Protein AF-A0A3D5M4B9-F1 (afdb_monomer_lite)

Structure (mmCIF, N/CA/C/O backbone):
data_AF-A0A3D5M4B9-F1
#
_entry.id   AF-A0A3D5M4B9-F1
#
loop_
_atom_site.group_PDB
_atom_site.id
_atom_site.type_symbol
_atom_site.label_atom_id
_atom_site.label_alt_id
_atom_site.label_comp_id
_atom_site.label_asym_id
_atom_site.label_entity_id
_atom_site.label_seq_id
_atom_site.pdbx_PDB_ins_code
_atom_site.Cartn_x
_atom_site.Cartn_y
_atom_site.Cartn_z
_atom_site.occupancy
_atom_site.B_iso_or_equiv
_atom_site.auth_seq_id
_atom_site.auth_comp_id
_atom_site.auth_asym_id
_atom_site.auth_atom_id
_atom_site.pdbx_PDB_model_num
ATOM 1 N N . MET A 1 1 ? -5.518 -19.832 -59.729 1.00 42.44 1 MET A N 1
ATOM 2 C CA . MET A 1 1 ? -4.744 -19.916 -58.470 1.00 42.44 1 MET A CA 1
ATOM 3 C C . MET A 1 1 ? -5.431 -19.033 -57.436 1.00 42.44 1 MET A C 1
ATOM 5 O O . MET A 1 1 ? -5.635 -17.863 -57.719 1.00 42.44 1 MET A O 1
ATOM 9 N N . LYS A 1 2 ? -5.848 -19.590 -56.294 1.00 54.97 2 LYS A N 1
ATOM 10 C CA . LYS A 1 2 ? -6.224 -18.844 -55.078 1.00 54.97 2 LYS A CA 1
ATOM 11 C C . LYS A 1 2 ? -5.172 -19.153 -54.005 1.00 54.97 2 LYS A C 1
ATOM 13 O O . LYS A 1 2 ? -4.776 -20.314 -53.919 1.00 54.97 2 LYS A O 1
ATOM 18 N N . PRO A 1 3 ? -4.815 -18.183 -53.156 1.00 54.44 3 PRO A N 1
ATOM 19 C CA . PRO A 1 3 ? -4.611 -18.439 -51.728 1.00 54.44 3 PRO A CA 1
ATOM 20 C C . PRO A 1 3 ? -5.711 -17.699 -50.927 1.00 54.44 3 PRO A C 1
ATOM 22 O O . PRO A 1 3 ? -6.164 -16.641 -51.353 1.00 54.44 3 PRO A O 1
ATOM 25 N N . ILE A 1 4 ? -6.394 -18.333 -49.961 1.00 47.53 4 ILE A N 1
ATOM 26 C CA . ILE A 1 4 ? -6.030 -18.453 -48.524 1.00 47.53 4 ILE A CA 1
ATOM 27 C C . ILE A 1 4 ? -5.895 -17.041 -47.917 1.00 47.53 4 ILE A C 1
ATOM 29 O O . ILE A 1 4 ? -5.024 -16.300 -48.340 1.00 47.53 4 ILE A O 1
ATOM 33 N N . GLY A 1 5 ? -6.724 -16.550 -46.994 1.00 39.22 5 GLY A N 1
ATOM 34 C CA . GLY A 1 5 ? -7.442 -17.204 -45.900 1.00 39.22 5 GLY A CA 1
ATOM 35 C C . GLY A 1 5 ? -6.971 -16.569 -44.579 1.00 39.22 5 GLY A C 1
ATOM 36 O O . GLY A 1 5 ? -5.769 -16.525 -44.350 1.00 39.22 5 GLY A O 1
ATOM 37 N N . GLY A 1 6 ? -7.911 -16.111 -43.741 1.00 35.72 6 GLY A N 1
ATOM 38 C CA . GLY A 1 6 ? -7.674 -15.627 -42.365 1.00 35.72 6 GLY A CA 1
ATOM 39 C C . GLY A 1 6 ? -7.227 -14.158 -42.273 1.00 35.72 6 GLY A C 1
ATOM 40 O O . GLY A 1 6 ? -6.532 -13.672 -43.151 1.00 35.72 6 GLY A O 1
ATOM 41 N N . SER A 1 7 ? -7.594 -13.354 -41.278 1.00 43.44 7 SER A N 1
ATOM 42 C CA . SER A 1 7 ? -8.248 -13.626 -40.000 1.00 43.44 7 SER A CA 1
ATOM 43 C C . SER A 1 7 ? -8.807 -12.309 -39.432 1.00 43.44 7 SER A C 1
ATOM 45 O O . SER A 1 7 ? -8.173 -11.268 -39.563 1.00 43.44 7 SER A O 1
ATOM 47 N N . GLU A 1 8 ? -9.981 -12.403 -38.796 1.00 45.50 8 GLU A N 1
ATOM 48 C CA . GLU A 1 8 ? -10.355 -11.686 -37.559 1.00 45.50 8 GLU A CA 1
ATOM 49 C C . GLU A 1 8 ? -10.410 -10.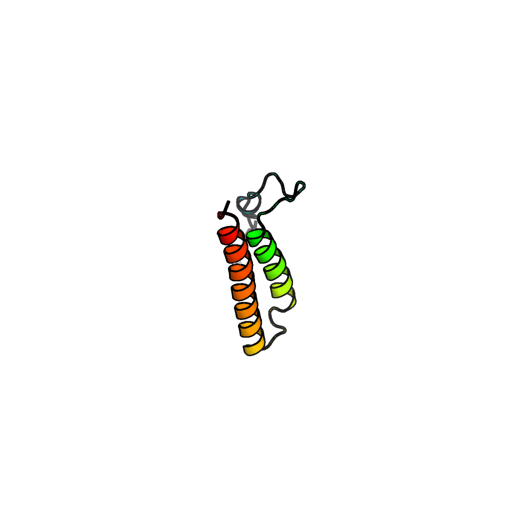144 -37.660 1.00 45.50 8 GLU A C 1
ATOM 51 O O . GLU A 1 8 ? -9.430 -9.434 -37.486 1.00 45.50 8 GLU A O 1
ATOM 56 N N . ALA A 1 9 ? -11.556 -9.497 -37.894 1.00 48.97 9 ALA A N 1
ATOM 57 C CA . ALA A 1 9 ? -12.718 -9.461 -36.993 1.00 48.97 9 ALA A CA 1
ATOM 58 C C . ALA A 1 9 ? -12.366 -9.484 -35.489 1.00 48.97 9 ALA A C 1
ATOM 60 O O . ALA A 1 9 ? -13.106 -10.028 -34.680 1.00 48.97 9 ALA A O 1
ATOM 61 N N . GLY A 1 10 ? -11.258 -8.854 -35.098 1.00 40.94 10 GLY A N 1
ATOM 62 C CA . GLY A 1 10 ? -10.982 -8.483 -33.714 1.00 40.94 10 GLY A CA 1
ATOM 63 C C . GLY A 1 10 ? -11.737 -7.215 -33.327 1.00 40.94 10 GLY A C 1
ATOM 64 O O . GLY A 1 10 ? -11.122 -6.214 -32.968 1.00 40.94 10 GLY A O 1
ATOM 65 N N . ASN A 1 11 ? -13.073 -7.241 -33.413 1.00 47.34 11 ASN A N 1
ATOM 66 C CA . ASN A 1 11 ? -13.899 -6.355 -32.602 1.00 47.34 11 ASN A CA 1
ATOM 67 C C . ASN A 1 11 ? -13.667 -6.813 -31.161 1.00 47.34 11 ASN A C 1
ATOM 69 O O . ASN A 1 11 ? -14.403 -7.657 -30.647 1.00 47.34 11 ASN A O 1
ATOM 73 N N . SER A 1 12 ? -12.573 -6.334 -30.557 1.00 45.56 12 SER A N 1
ATOM 74 C CA . SER A 1 12 ? -12.345 -6.419 -29.123 1.00 45.56 12 SER A CA 1
ATOM 75 C C . SER A 1 12 ? -13.506 -5.684 -28.496 1.00 45.56 12 SER A C 1
ATOM 77 O O . SER A 1 12 ? -13.486 -4.467 -28.320 1.00 45.56 12 SER A O 1
ATOM 79 N N . SER A 1 13 ? -14.544 -6.471 -28.249 1.00 50.88 13 SER A N 1
ATOM 80 C CA . SER A 1 13 ? -15.633 -6.198 -27.349 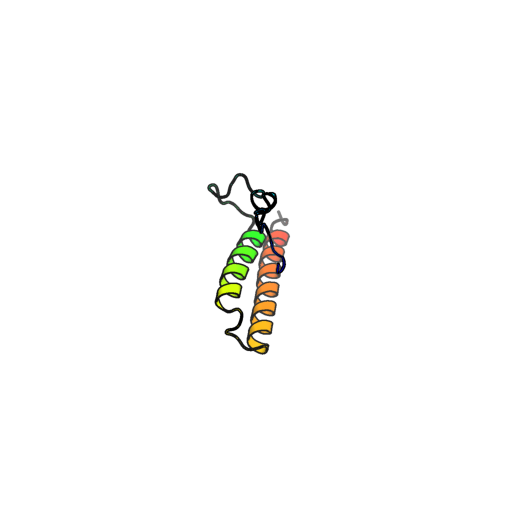1.00 50.88 13 SER A CA 1
ATOM 81 C C . SER A 1 13 ? -14.938 -5.740 -26.081 1.00 50.88 13 SER A C 1
ATOM 83 O O . SER A 1 13 ? -14.388 -6.549 -25.336 1.00 50.88 13 SER A O 1
ATOM 85 N N . ARG A 1 14 ? -14.817 -4.417 -25.922 1.00 47.94 14 ARG A N 1
ATOM 86 C CA . ARG A 1 14 ? -14.529 -3.817 -24.631 1.00 47.94 14 ARG A CA 1
ATOM 87 C C . ARG A 1 14 ? -15.642 -4.352 -23.769 1.00 47.94 14 ARG A C 1
ATOM 89 O O . ARG A 1 14 ? -16.784 -3.964 -23.973 1.00 47.94 14 ARG A O 1
ATOM 96 N N . ASP A 1 15 ? -15.302 -5.332 -22.950 1.00 45.56 15 ASP A N 1
ATOM 97 C CA . ASP A 1 15 ? -16.217 -5.942 -22.015 1.00 45.56 15 ASP A CA 1
ATOM 98 C C . ASP A 1 15 ? -16.831 -4.800 -21.189 1.00 45.56 15 ASP A C 1
ATOM 100 O O . ASP A 1 15 ? -16.111 -4.167 -20.407 1.00 45.56 15 ASP A O 1
ATOM 104 N N . PRO A 1 16 ? -18.112 -4.450 -21.409 1.00 50.62 16 PRO A N 1
ATOM 105 C CA . PRO A 1 16 ? -18.738 -3.340 -20.704 1.00 50.62 16 PRO A CA 1
ATOM 106 C C . PRO A 1 16 ? -18.966 -3.693 -19.226 1.00 50.62 16 PRO A C 1
ATOM 108 O O . PRO A 1 16 ? -19.380 -2.840 -18.447 1.00 50.62 16 PRO A O 1
ATOM 111 N N . SER A 1 17 ? -18.629 -4.919 -18.797 1.00 48.12 17 SER A N 1
ATOM 112 C CA . SER A 1 17 ? -18.615 -5.311 -17.388 1.00 48.12 17 SER A CA 1
ATOM 113 C C . SER A 1 17 ? -17.555 -4.577 -16.559 1.00 48.12 17 SER A C 1
ATOM 115 O O . SER A 1 17 ? -17.563 -4.710 -15.339 1.00 48.12 17 SER A O 1
ATOM 117 N N . ARG A 1 18 ? -16.636 -3.817 -17.175 1.00 50.72 18 ARG A N 1
ATOM 118 C CA . ARG A 1 18 ? -15.672 -2.966 -16.454 1.00 50.72 18 ARG A CA 1
ATOM 119 C C . ARG A 1 18 ? -16.168 -1.553 -16.145 1.00 50.72 18 ARG A C 1
ATOM 121 O O . ARG A 1 18 ? -15.474 -0.840 -15.428 1.00 50.72 18 ARG A O 1
ATOM 128 N N . ASP A 1 19 ? -17.332 -1.168 -16.665 1.00 46.03 19 ASP A N 1
ATOM 129 C CA . ASP A 1 19 ? -17.920 0.163 -16.448 1.00 46.03 19 ASP A CA 1
ATOM 130 C C . ASP A 1 19 ? -18.913 0.192 -15.273 1.00 46.03 19 ASP A C 1
ATOM 132 O O . ASP A 1 19 ? -19.539 1.213 -14.994 1.00 46.03 19 ASP A O 1
ATOM 136 N N . SER A 1 20 ? -19.048 -0.920 -14.551 1.00 54.81 20 SER A N 1
ATOM 137 C CA . SER A 1 20 ? -19.655 -0.926 -13.221 1.00 54.81 20 SER A CA 1
ATOM 138 C C . SER A 1 20 ? -18.522 -0.813 -12.212 1.00 54.81 20 SER A C 1
ATOM 140 O O . SER A 1 20 ? -17.618 -1.636 -12.279 1.00 54.81 20 SER A O 1
ATOM 142 N N . ASP A 1 21 ? -18.543 0.171 -11.305 1.00 55.69 21 ASP A N 1
ATOM 143 C CA . ASP A 1 21 ? -18.467 -0.227 -9.888 1.00 55.69 21 ASP A CA 1
ATOM 144 C C . ASP A 1 21 ? -18.636 0.852 -8.822 1.00 55.69 21 ASP A C 1
ATOM 146 O O . ASP A 1 21 ? -18.628 0.500 -7.647 1.00 55.69 21 ASP A O 1
ATOM 150 N N . TRP A 1 22 ? -18.856 2.135 -9.125 1.00 53.22 22 TRP A N 1
ATOM 151 C CA . TRP A 1 22 ? -19.372 3.023 -8.077 1.00 53.22 22 TRP A CA 1
ATOM 152 C C . TRP A 1 22 ? -19.970 4.320 -8.613 1.00 53.22 22 TRP A C 1
ATOM 154 O O . TRP A 1 22 ? -19.344 5.107 -9.310 1.00 53.22 22 TRP A O 1
ATOM 164 N N . LEU A 1 23 ? -21.204 4.584 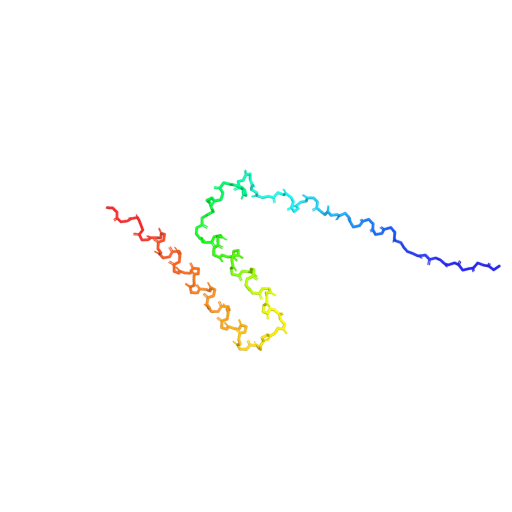-8.185 1.00 55.66 23 LEU A N 1
ATOM 165 C CA . LEU A 1 23 ? -21.991 5.790 -8.466 1.00 55.66 23 LEU A CA 1
ATOM 166 C C . LEU A 1 23 ? -21.359 7.084 -7.885 1.00 55.66 23 LEU A C 1
ATOM 168 O O . LEU A 1 23 ? -21.959 8.151 -7.961 1.00 55.66 23 LEU A O 1
ATOM 172 N N . LEU A 1 24 ? -20.171 7.003 -7.267 1.00 56.22 24 LEU A N 1
ATOM 173 C CA . LEU A 1 24 ? -19.573 8.049 -6.431 1.00 56.22 24 LEU A CA 1
ATOM 174 C C . LEU A 1 24 ? -18.076 8.298 -6.711 1.00 56.22 24 LEU A C 1
ATOM 176 O O . LEU A 1 24 ? -17.411 8.880 -5.853 1.00 56.22 24 LEU A O 1
ATOM 180 N N . ASP A 1 25 ? -17.539 7.958 -7.894 1.00 57.44 25 ASP A N 1
ATOM 181 C CA . ASP A 1 25 ? -16.159 8.339 -8.288 1.00 57.44 25 ASP A CA 1
ATOM 182 C C . ASP A 1 25 ? -15.864 9.837 -8.112 1.00 57.44 25 ASP A C 1
ATOM 184 O O . ASP A 1 25 ? -14.729 10.216 -7.825 1.00 57.44 25 ASP A O 1
ATOM 188 N N . GLY A 1 26 ? -16.894 10.684 -8.224 1.00 55.69 26 GLY A N 1
ATOM 189 C CA . GLY A 1 26 ? -16.820 12.134 -8.006 1.00 55.69 26 GLY A CA 1
ATOM 190 C C . GLY A 1 26 ? -17.169 12.624 -6.592 1.00 55.69 26 GLY A C 1
ATOM 191 O O . GLY A 1 26 ? -16.994 13.807 -6.318 1.00 55.69 26 GLY A O 1
ATOM 192 N N . LEU A 1 27 ? -17.653 11.751 -5.699 1.00 58.81 27 LEU A N 1
ATOM 193 C CA . LEU A 1 27 ? -18.026 12.061 -4.302 1.00 58.81 27 LEU A CA 1
ATOM 194 C C . LEU A 1 27 ? -17.113 11.373 -3.264 1.00 58.81 27 LEU A C 1
ATOM 196 O O . LEU A 1 27 ? -17.178 11.696 -2.084 1.00 58.81 27 LEU A O 1
ATOM 200 N N . ALA A 1 28 ? -16.241 10.468 -3.725 1.00 59.44 28 ALA A N 1
ATOM 201 C CA . ALA A 1 28 ? -14.921 10.106 -3.198 1.00 59.44 28 ALA A CA 1
ATOM 202 C C . ALA A 1 28 ? -14.750 9.910 -1.677 1.00 59.44 28 ALA A C 1
ATOM 204 O O . ALA A 1 28 ? -13.682 10.201 -1.145 1.00 59.44 28 ALA A O 1
ATOM 205 N N . ILE A 1 29 ? -15.729 9.337 -0.976 1.00 61.88 29 ILE A N 1
ATOM 206 C CA . ILE A 1 29 ? -15.478 8.746 0.346 1.00 61.88 29 ILE A CA 1
ATOM 207 C C . ILE A 1 29 ? -15.448 7.232 0.165 1.00 61.88 29 ILE A C 1
ATOM 209 O O . ILE A 1 29 ? -16.465 6.551 0.271 1.00 61.88 29 ILE A O 1
ATOM 213 N N . ARG A 1 30 ? -14.273 6.710 -0.195 1.00 69.94 30 ARG A N 1
ATOM 214 C CA . ARG A 1 30 ? -14.012 5.267 -0.173 1.00 69.94 30 ARG A CA 1
ATOM 215 C C . ARG A 1 30 ? -13.555 4.868 1.226 1.00 69.94 30 ARG A C 1
ATOM 217 O O . ARG A 1 30 ? -12.876 5.670 1.875 1.00 69.94 30 ARG A O 1
ATOM 224 N N . PRO A 1 31 ? -13.893 3.658 1.701 1.00 82.56 31 PRO A N 1
ATOM 225 C CA . PRO A 1 31 ? -13.383 3.227 2.983 1.00 82.56 31 PRO A CA 1
ATOM 226 C C . PRO A 1 31 ? -11.841 3.157 2.935 1.00 82.56 31 PRO A C 1
ATOM 228 O O . PRO A 1 31 ? -11.257 2.902 1.871 1.00 82.56 31 PRO A O 1
ATOM 231 N N . PRO A 1 32 ? -11.155 3.423 4.062 1.00 85.56 32 PRO A N 1
ATOM 232 C CA . PRO A 1 32 ? -9.700 3.577 4.091 1.00 85.56 32 PRO A CA 1
ATOM 233 C C . PRO A 1 32 ? -8.910 2.407 3.483 1.00 85.56 32 PRO A C 1
ATOM 235 O O . PRO A 1 32 ? -7.857 2.619 2.879 1.00 85.56 32 PRO A O 1
ATOM 238 N N . LEU A 1 33 ? -9.417 1.175 3.601 1.00 87.62 33 LEU A N 1
ATOM 239 C CA . LEU A 1 33 ? -8.754 -0.027 3.095 1.00 87.62 33 LEU A CA 1
ATOM 240 C C . LEU A 1 33 ? -8.767 -0.093 1.560 1.00 87.62 33 LEU A C 1
ATOM 242 O O . LEU A 1 33 ? -7.748 -0.386 0.929 1.00 87.62 33 LEU A O 1
ATOM 246 N N . GLU A 1 34 ? -9.907 0.203 0.947 1.00 87.31 34 GLU A N 1
ATOM 247 C CA . GLU A 1 34 ? -10.099 0.245 -0.501 1.00 87.31 34 GLU A CA 1
ATOM 248 C C . GLU A 1 34 ? -9.292 1.388 -1.124 1.00 87.31 34 GLU A C 1
ATOM 250 O O . GLU A 1 34 ? -8.689 1.221 -2.189 1.00 87.31 34 GLU A O 1
ATOM 255 N N . GLU A 1 35 ? -9.226 2.539 -0.446 1.00 86.25 35 GLU A N 1
ATOM 256 C CA . GLU A 1 35 ? -8.367 3.647 -0.864 1.00 86.25 35 GLU A CA 1
ATOM 257 C C . GLU A 1 35 ? -6.891 3.242 -0.847 1.00 86.25 35 GLU A C 1
ATOM 259 O O . GLU A 1 35 ? -6.185 3.402 -1.849 1.00 86.25 35 GLU A O 1
ATOM 264 N N . PHE A 1 36 ? -6.440 2.647 0.259 1.00 90.12 36 PHE A N 1
ATOM 265 C CA . PHE A 1 36 ? -5.075 2.160 0.402 1.00 90.12 36 PHE A CA 1
ATOM 266 C C . PHE A 1 36 ? -4.707 1.170 -0.707 1.00 90.12 36 PHE A C 1
ATOM 268 O O . PHE A 1 36 ? -3.680 1.343 -1.368 1.00 90.12 36 PHE A O 1
ATOM 275 N N . ARG A 1 37 ? -5.560 0.171 -0.970 1.00 89.94 37 ARG A N 1
ATOM 276 C CA . ARG A 1 37 ? -5.333 -0.831 -2.024 1.00 89.94 37 ARG A CA 1
ATOM 277 C C . ARG A 1 37 ? -5.205 -0.195 -3.405 1.00 89.94 37 ARG A C 1
ATOM 279 O O . ARG A 1 37 ? -4.282 -0.546 -4.141 1.00 89.94 37 ARG A O 1
ATOM 286 N N . ARG A 1 38 ? -6.064 0.773 -3.748 1.00 87.25 38 ARG A N 1
ATOM 287 C CA . ARG A 1 38 ? -5.980 1.491 -5.033 1.00 87.25 38 ARG A CA 1
ATOM 288 C C . ARG A 1 38 ? -4.656 2.237 -5.167 1.00 87.25 38 ARG A C 1
ATOM 290 O O . ARG A 1 38 ? -3.966 2.078 -6.173 1.00 87.25 38 ARG A O 1
ATOM 297 N N . ILE A 1 39 ? -4.304 3.056 -4.174 1.00 87.19 39 ILE A N 1
ATOM 298 C CA . ILE A 1 39 ? -3.069 3.854 -4.202 1.00 87.19 39 ILE A CA 1
ATOM 299 C C . ILE A 1 39 ? -1.851 2.932 -4.295 1.00 87.19 39 ILE A C 1
ATOM 301 O O . ILE A 1 39 ? -0.913 3.206 -5.052 1.00 87.19 39 ILE A O 1
ATOM 305 N N . PHE A 1 40 ? -1.871 1.829 -3.547 1.00 91.00 40 PHE A N 1
ATOM 306 C CA . PHE A 1 40 ? -0.795 0.852 -3.547 1.00 91.00 40 PHE A CA 1
ATOM 307 C C . PHE A 1 40 ? -0.624 0.191 -4.919 1.00 91.00 40 PHE A C 1
ATOM 309 O O . PHE A 1 40 ? 0.496 0.120 -5.418 1.00 91.00 40 PHE A O 1
ATOM 316 N N . GLU A 1 41 ? -1.712 -0.223 -5.571 1.00 87.81 41 GLU A N 1
ATOM 317 C CA . GLU A 1 41 ? -1.670 -0.822 -6.911 1.00 87.81 41 GLU A CA 1
ATOM 318 C C . GLU A 1 41 ? -1.178 0.157 -7.988 1.00 87.81 41 GLU A C 1
ATOM 320 O O . GLU A 1 41 ? -0.365 -0.214 -8.837 1.00 87.81 41 GLU A O 1
ATOM 325 N N . VAL A 1 42 ? -1.576 1.434 -7.925 1.00 88.38 42 VAL A N 1
ATOM 326 C CA . VAL A 1 42 ? -1.046 2.470 -8.833 1.00 88.38 42 VAL A CA 1
ATOM 327 C C . VAL A 1 42 ? 0.468 2.612 -8.673 1.00 88.38 42 VAL A C 1
ATOM 329 O O . VAL A 1 42 ? 1.196 2.642 -9.667 1.00 88.38 42 VAL A O 1
ATOM 332 N N . LYS A 1 43 ? 0.963 2.656 -7.428 1.00 85.50 43 LYS A N 1
ATOM 333 C CA . LYS A 1 43 ? 2.406 2.707 -7.164 1.00 85.50 43 LYS A CA 1
ATOM 334 C C . LYS A 1 43 ? 3.098 1.439 -7.647 1.00 85.50 43 LYS A C 1
ATOM 336 O O . LYS A 1 43 ? 4.095 1.541 -8.349 1.00 85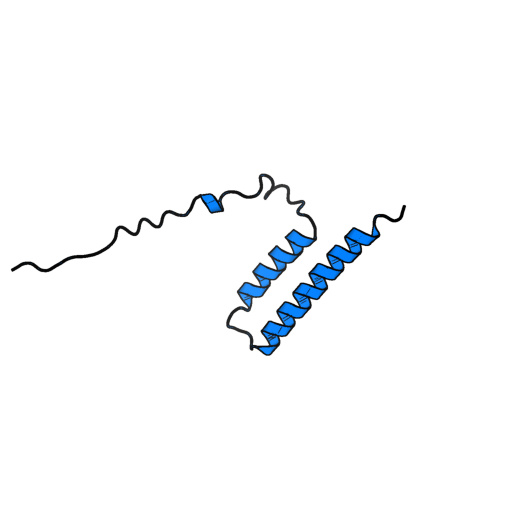.50 43 LYS A O 1
ATOM 341 N N . LYS A 1 44 ? 2.562 0.260 -7.333 1.00 87.69 44 LYS A N 1
ATOM 342 C CA . LYS A 1 44 ? 3.132 -1.034 -7.723 1.00 87.69 44 LYS A CA 1
ATOM 343 C C . LYS A 1 44 ? 3.337 -1.138 -9.235 1.00 87.69 44 LYS A C 1
ATOM 345 O O . LYS A 1 44 ? 4.438 -1.476 -9.659 1.00 87.69 44 LYS A O 1
ATOM 350 N N . ARG A 1 45 ? 2.345 -0.753 -10.046 1.00 84.81 45 ARG A N 1
ATOM 351 C CA . ARG A 1 45 ? 2.466 -0.743 -11.518 1.00 84.81 45 ARG A CA 1
ATOM 352 C C . ARG A 1 45 ? 3.589 0.155 -12.034 1.00 84.81 45 ARG A C 1
ATOM 354 O O . ARG A 1 45 ? 4.201 -0.159 -13.047 1.00 84.81 45 ARG A O 1
ATOM 361 N N . ALA A 1 46 ? 3.899 1.257 -11.349 1.00 85.31 46 ALA A N 1
ATOM 362 C CA . ALA A 1 46 ? 5.003 2.131 -11.752 1.00 85.31 46 ALA A CA 1
ATOM 363 C C . ALA A 1 46 ? 6.387 1.461 -11.602 1.00 85.31 46 ALA A C 1
ATOM 365 O O . ALA A 1 46 ? 7.330 1.832 -12.317 1.00 85.31 46 ALA A O 1
ATOM 366 N N . PHE A 1 47 ? 6.487 0.483 -10.694 1.00 81.75 47 PHE A N 1
ATOM 367 C CA . PHE A 1 47 ? 7.703 -0.263 -10.359 1.00 81.75 47 PHE A CA 1
ATOM 368 C C . PHE A 1 47 ? 7.746 -1.677 -10.954 1.00 81.75 47 PHE A C 1
ATOM 370 O O . PHE A 1 47 ? 8.806 -2.301 -10.950 1.00 81.75 47 PHE A O 1
ATOM 377 N N . GLU A 1 48 ? 6.634 -2.178 -11.491 1.00 82.25 48 GLU A N 1
ATOM 378 C CA . GLU A 1 48 ? 6.541 -3.511 -12.085 1.00 82.25 48 GLU A CA 1
ATOM 379 C C . GLU A 1 48 ? 7.561 -3.683 -13.225 1.00 82.25 48 GLU A C 1
ATOM 381 O O . GLU A 1 48 ? 7.669 -2.850 -14.127 1.00 82.25 48 GLU A O 1
ATOM 386 N N . GLY A 1 49 ? 8.383 -4.735 -13.135 1.00 80.81 49 GLY A N 1
ATOM 387 C CA . GLY A 1 49 ? 9.471 -5.013 -14.083 1.00 80.81 49 GLY A CA 1
ATOM 388 C C . GLY A 1 49 ? 10.734 -4.154 -13.921 1.00 80.81 49 GLY A C 1
ATOM 389 O O . GLY A 1 49 ? 11.701 -4.373 -14.645 1.00 80.81 49 GLY A O 1
ATOM 390 N N . LYS A 1 50 ? 10.758 -3.199 -12.980 1.00 84.06 50 LYS A N 1
ATOM 391 C CA . LYS A 1 50 ? 11.927 -2.341 -12.686 1.00 84.06 50 LYS A CA 1
ATOM 392 C C . LYS A 1 50 ? 12.634 -2.690 -11.378 1.00 84.06 50 LYS A C 1
ATOM 394 O O . LYS A 1 50 ? 13.672 -2.107 -11.077 1.00 84.06 50 LYS A O 1
ATOM 399 N N . VAL A 1 51 ? 12.056 -3.590 -10.590 1.00 83.12 51 VAL A N 1
ATOM 400 C CA . VAL A 1 51 ? 12.551 -3.978 -9.269 1.00 83.12 51 VAL A CA 1
ATOM 401 C C . VAL A 1 51 ? 12.944 -5.449 -9.249 1.00 83.12 51 VAL A C 1
ATOM 403 O O . VAL A 1 51 ? 12.357 -6.278 -9.944 1.00 83.12 51 VAL A O 1
ATOM 406 N N . ASP A 1 52 ? 13.960 -5.765 -8.453 1.00 89.44 52 ASP A N 1
ATOM 407 C CA . ASP A 1 52 ? 14.415 -7.127 -8.208 1.00 89.44 52 ASP A CA 1
ATOM 408 C C . ASP A 1 52 ? 13.408 -7.923 -7.354 1.00 89.44 52 ASP A C 1
ATOM 410 O O . ASP A 1 52 ? 12.502 -7.373 -6.719 1.00 89.44 52 ASP A O 1
ATOM 414 N N . ALA A 1 53 ? 13.585 -9.245 -7.320 1.00 87.62 53 ALA A N 1
ATOM 415 C CA . ALA A 1 53 ? 12.683 -10.150 -6.614 1.00 87.62 53 ALA A CA 1
ATOM 416 C C . ALA A 1 53 ? 12.599 -9.874 -5.100 1.00 87.62 53 ALA A C 1
ATOM 418 O O . ALA A 1 53 ? 11.547 -10.106 -4.500 1.00 87.62 53 ALA A O 1
ATOM 419 N N . ASP A 1 54 ? 13.662 -9.368 -4.469 1.00 88.12 54 ASP A N 1
ATOM 420 C CA . ASP A 1 54 ? 13.636 -9.058 -3.039 1.00 88.12 54 ASP A CA 1
ATOM 421 C C . ASP A 1 54 ? 12.944 -7.724 -2.760 1.00 88.12 54 ASP A C 1
ATOM 423 O O . ASP A 1 54 ? 12.191 -7.610 -1.789 1.00 88.12 54 ASP A O 1
ATOM 427 N N . SER A 1 55 ? 13.101 -6.736 -3.639 1.00 85.69 55 SER A N 1
ATOM 428 C CA . SER A 1 55 ? 12.286 -5.520 -3.606 1.00 85.69 55 SER A CA 1
ATOM 429 C C . SER A 1 55 ? 10.796 -5.828 -3.777 1.00 85.69 55 SER A C 1
ATOM 431 O O . SER A 1 55 ? 9.983 -5.304 -3.015 1.00 85.69 55 SER A O 1
ATOM 433 N N . GLN A 1 56 ? 10.424 -6.744 -4.678 1.00 86.06 56 GLN A N 1
ATOM 434 C CA . GLN A 1 56 ? 9.032 -7.185 -4.841 1.00 86.06 56 GLN A CA 1
ATOM 435 C C . GLN A 1 56 ? 8.451 -7.755 -3.531 1.00 86.06 56 GLN A C 1
ATOM 437 O O . GLN A 1 56 ? 7.357 -7.367 -3.114 1.00 86.06 56 GLN A O 1
ATOM 442 N N . LYS A 1 57 ? 9.209 -8.608 -2.826 1.00 89.88 57 LYS A N 1
ATOM 443 C CA . LYS A 1 57 ? 8.800 -9.157 -1.518 1.00 89.88 57 LYS A CA 1
ATOM 444 C C . LYS A 1 57 ? 8.612 -8.065 -0.464 1.00 89.88 57 LYS A C 1
ATOM 446 O O . LYS A 1 57 ? 7.677 -8.140 0.333 1.00 89.88 57 LYS A O 1
ATOM 451 N N . LYS A 1 58 ? 9.475 -7.041 -0.455 1.00 90.25 58 LYS A N 1
ATOM 452 C CA . LYS A 1 58 ? 9.344 -5.894 0.460 1.00 90.25 58 LYS A CA 1
ATOM 453 C C . LYS A 1 58 ? 8.059 -5.115 0.191 1.00 90.25 58 LYS A C 1
ATOM 455 O O . LYS A 1 58 ? 7.365 -4.771 1.145 1.00 90.25 58 LYS A O 1
ATOM 460 N N . TYR A 1 59 ? 7.699 -4.891 -1.074 1.00 88.38 59 TYR A N 1
ATOM 461 C CA . TYR A 1 59 ? 6.415 -4.273 -1.421 1.00 88.38 59 TYR A CA 1
ATOM 462 C C . TYR A 1 59 ? 5.235 -5.095 -0.888 1.00 88.38 59 TYR A C 1
ATOM 464 O O . TYR A 1 59 ? 4.351 -4.538 -0.238 1.00 88.38 59 TYR A O 1
ATOM 472 N N . ASP A 1 60 ? 5.244 -6.416 -1.067 1.00 90.31 60 ASP A N 1
ATOM 473 C CA . ASP A 1 60 ? 4.177 -7.275 -0.543 1.00 90.31 60 ASP A CA 1
ATOM 474 C C . ASP A 1 60 ? 4.088 -7.249 0.989 1.00 90.31 60 ASP A C 1
ATOM 476 O O . ASP A 1 60 ? 2.988 -7.244 1.550 1.00 90.31 60 ASP A O 1
ATOM 480 N N . GLN A 1 61 ? 5.228 -7.192 1.681 1.00 93.50 61 GLN A N 1
ATOM 481 C CA . GLN A 1 61 ? 5.264 -7.066 3.137 1.00 93.50 61 GLN A CA 1
ATOM 482 C C . GLN A 1 61 ? 4.685 -5.724 3.601 1.00 93.50 61 GLN A C 1
ATOM 484 O O . GLN A 1 61 ? 3.857 -5.699 4.513 1.00 93.50 61 GLN A O 1
ATOM 489 N N . VAL A 1 62 ? 5.068 -4.621 2.954 1.00 91.94 62 VAL A N 1
ATOM 490 C CA . VAL A 1 62 ? 4.540 -3.282 3.254 1.00 91.94 62 VAL A CA 1
ATOM 491 C C . VAL A 1 62 ? 3.035 -3.219 3.005 1.00 91.94 62 VAL A C 1
ATOM 493 O O . VAL A 1 62 ? 2.311 -2.668 3.832 1.00 91.94 62 VAL A O 1
ATOM 496 N N . ARG A 1 63 ? 2.540 -3.840 1.926 1.00 93.06 63 ARG A N 1
ATOM 497 C CA . ARG A 1 63 ? 1.099 -3.933 1.654 1.00 93.06 63 ARG A CA 1
ATOM 498 C C . ARG A 1 63 ? 0.356 -4.585 2.816 1.00 93.06 63 ARG A C 1
ATOM 500 O O . ARG A 1 63 ? -0.607 -4.019 3.316 1.00 93.06 63 ARG A O 1
ATOM 507 N N . ARG A 1 64 ? 0.825 -5.751 3.274 1.00 93.44 64 ARG A N 1
ATOM 508 C CA . ARG A 1 64 ? 0.198 -6.488 4.387 1.00 93.44 64 ARG A CA 1
ATOM 509 C C . ARG A 1 64 ? 0.222 -5.701 5.694 1.00 93.44 64 ARG A C 1
ATOM 511 O O . ARG A 1 64 ? -0.757 -5.737 6.430 1.00 93.44 64 ARG A O 1
ATOM 518 N N . LEU A 1 65 ? 1.321 -4.999 5.975 1.00 94.38 65 LEU A N 1
ATOM 519 C CA . LEU A 1 65 ? 1.429 -4.145 7.159 1.00 94.38 65 LEU A CA 1
ATOM 520 C C . LEU A 1 65 ? 0.427 -2.987 7.111 1.00 94.38 65 LEU A C 1
ATOM 522 O O . LEU A 1 65 ? -0.243 -2.737 8.107 1.00 94.38 65 LEU A O 1
ATOM 526 N N . GLY A 1 66 ? 0.292 -2.323 5.960 1.00 91.25 66 GLY A N 1
ATOM 527 C CA . GLY A 1 66 ? -0.669 -1.234 5.780 1.00 91.25 66 GLY A CA 1
ATOM 528 C C . GLY A 1 66 ? -2.122 -1.696 5.885 1.00 91.25 66 GLY A C 1
ATOM 529 O O . GLY A 1 66 ? -2.906 -1.066 6.588 1.00 91.25 66 GLY A O 1
ATOM 530 N N . GLU A 1 67 ? -2.472 -2.829 5.265 1.00 93.81 67 GLU A N 1
ATOM 531 C CA . GLU A 1 67 ? -3.820 -3.401 5.395 1.00 93.81 67 GLU A CA 1
ATOM 532 C C . GLU A 1 67 ? -4.137 -3.760 6.849 1.00 93.81 67 GLU A C 1
ATOM 534 O O . GLU A 1 67 ? -5.211 -3.419 7.336 1.00 93.81 67 GLU A O 1
ATOM 539 N N . ARG A 1 68 ? -3.193 -4.388 7.566 1.00 91.88 68 ARG A N 1
ATOM 540 C CA . ARG A 1 68 ? -3.400 -4.737 8.975 1.00 91.88 68 ARG A CA 1
ATOM 541 C C . ARG A 1 68 ? -3.559 -3.503 9.857 1.00 91.88 68 ARG A C 1
ATOM 543 O O . ARG A 1 68 ? -4.473 -3.471 10.660 1.00 91.88 68 ARG A O 1
ATOM 550 N N . PHE A 1 69 ? -2.739 -2.474 9.660 1.00 91.25 69 PHE A N 1
ATOM 551 C CA . PHE A 1 69 ? -2.846 -1.227 10.417 1.00 91.25 69 PHE A CA 1
ATOM 552 C C . PHE A 1 69 ? -4.226 -0.567 10.278 1.00 91.25 69 PHE A C 1
ATOM 554 O O . PHE A 1 69 ? -4.803 -0.134 11.269 1.00 91.25 69 PHE A O 1
ATOM 561 N N . ILE A 1 70 ? -4.768 -0.516 9.058 1.00 88.56 70 ILE A N 1
ATOM 562 C CA . ILE A 1 70 ? -6.091 0.069 8.799 1.00 88.56 70 ILE A CA 1
ATOM 563 C C . ILE A 1 70 ? -7.193 -0.758 9.467 1.00 88.56 70 ILE A C 1
ATOM 565 O O . ILE A 1 70 ? -8.095 -0.196 10.082 1.00 88.56 70 ILE A O 1
ATOM 569 N N . LEU A 1 71 ? -7.107 -2.086 9.366 1.00 89.00 71 LEU A N 1
ATOM 570 C CA . LEU A 1 71 ? -8.067 -2.993 9.996 1.00 89.00 71 LEU A CA 1
ATOM 571 C C . LEU A 1 71 ? -8.017 -2.907 11.528 1.00 89.00 71 LEU A C 1
ATOM 573 O O . LEU A 1 71 ? -9.064 -2.860 12.163 1.00 89.00 71 LEU A O 1
ATOM 577 N N . ASP A 1 72 ? -6.820 -2.836 12.114 1.00 88.06 72 ASP A N 1
ATOM 578 C CA . ASP A 1 72 ? -6.628 -2.714 13.562 1.00 88.06 72 ASP A CA 1
ATOM 579 C C . ASP A 1 72 ? -7.194 -1.382 14.089 1.00 88.06 72 ASP A C 1
ATOM 581 O O . ASP A 1 72 ? -7.804 -1.353 15.156 1.00 88.06 72 ASP A O 1
ATOM 585 N N . GLN A 1 73 ? -7.045 -0.284 13.333 1.00 83.81 73 GLN A N 1
ATOM 586 C CA . GLN A 1 73 ? -7.668 1.000 13.676 1.00 83.81 73 GLN A CA 1
ATOM 587 C C . GLN A 1 73 ? -9.197 0.929 13.644 1.00 83.81 73 GLN A C 1
ATOM 589 O O . GLN A 1 73 ? -9.840 1.421 14.565 1.00 83.81 73 GLN A O 1
ATOM 594 N N . GLN A 1 74 ? -9.774 0.285 12.626 1.00 80.50 74 GLN A N 1
ATOM 595 C CA . GLN A 1 74 ? -11.228 0.123 12.512 1.00 80.50 74 GLN A CA 1
ATOM 596 C C . GLN A 1 74 ? -11.804 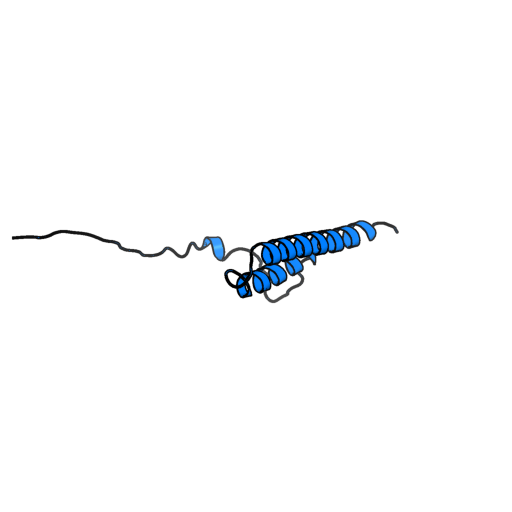-0.793 13.599 1.00 80.50 74 GLN A C 1
ATOM 598 O O . GLN A 1 74 ? -12.908 -0.557 14.073 1.00 80.50 74 GLN A O 1
ATOM 603 N N . ALA A 1 75 ? -11.059 -1.817 14.022 1.00 78.12 75 ALA A N 1
ATOM 604 C CA . ALA A 1 75 ? -11.472 -2.723 15.093 1.00 78.12 75 ALA A CA 1
ATOM 605 C C . ALA A 1 75 ? -11.383 -2.091 16.499 1.00 78.12 75 ALA A C 1
ATOM 607 O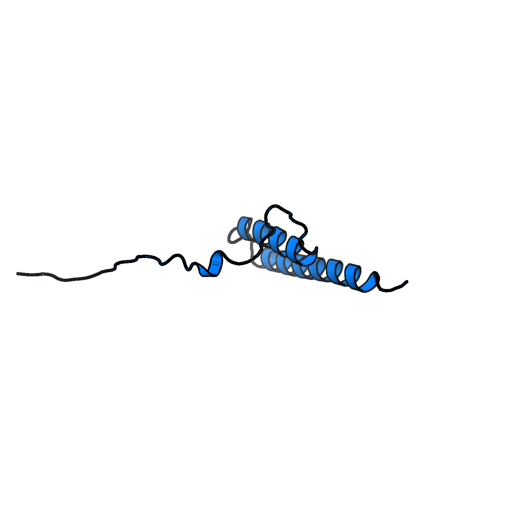 O . ALA A 1 75 ? -12.011 -2.584 17.433 1.00 78.12 75 ALA A O 1
ATOM 608 N N . GLY A 1 76 ? -10.584 -1.031 16.665 1.00 61.03 76 GLY A N 1
ATOM 609 C CA . GLY A 1 76 ? -10.366 -0.343 17.941 1.00 61.03 76 GLY A CA 1
ATOM 610 C C . GLY A 1 76 ? -11.356 0.784 18.259 1.00 61.03 76 GLY A C 1
ATOM 611 O O . GLY A 1 76 ? -11.351 1.270 19.388 1.00 61.03 76 GLY A O 1
ATOM 612 N N . GLU A 1 77 ? -12.206 1.195 17.312 1.00 57.25 77 GLU A N 1
ATOM 613 C CA . GLU A 1 77 ? -13.228 2.237 17.531 1.00 57.25 77 GLU A CA 1
ATOM 614 C C . GLU A 1 77 ? -14.531 1.711 18.182 1.00 57.25 77 GLU A C 1
ATOM 616 O O . GLU A 1 77 ? -15.402 2.506 18.521 1.00 57.25 77 GLU A O 1
ATOM 621 N N . ASP A 1 78 ? -14.639 0.405 18.470 1.00 52.31 78 ASP A N 1
ATOM 622 C CA . ASP A 1 78 ? -15.774 -0.223 19.184 1.00 52.31 78 ASP A CA 1
ATOM 623 C C . ASP A 1 78 ? -15.583 -0.304 20.720 1.00 52.31 78 ASP A C 1
ATOM 625 O O . ASP A 1 78 ? -16.137 -1.169 21.397 1.00 52.31 78 ASP A O 1
ATOM 629 N N . SER A 1 79 ? -14.775 0.579 21.313 1.00 44.56 79 SER A N 1
ATOM 630 C CA . SER A 1 79 ? -14.653 0.709 22.777 1.00 44.56 79 SER A CA 1
ATOM 631 C C . SER A 1 79 ? -15.149 2.083 23.228 1.00 44.56 79 SER A C 1
ATOM 633 O O . SER A 1 79 ? -14.354 2.976 23.516 1.00 44.56 79 SER A O 1
ATOM 635 N N . CYS A 1 80 ? -16.476 2.240 23.236 1.00 40.44 80 CYS A N 1
ATOM 636 C CA . CYS A 1 80 ? -17.185 3.306 23.950 1.00 40.44 80 CYS A CA 1
ATOM 637 C C . CYS A 1 80 ? -17.456 2.894 25.403 1.00 40.44 80 CYS A C 1
ATOM 639 O O . CYS A 1 80 ? -17.791 1.707 25.623 1.00 40.44 80 CYS A O 1
#

Sequence (80 aa):
MKPIGGSEAGNSSRDPSRDSDWLLDGLAIRPPLEEFRRIFEVKKRAFEGKVDADSQKKYDQVRRLGERFILDQQAGEDSC

Secondary structure (DSSP, 8-state):
---------------GGGS-S-TTTTT----HHHHHHHHHHHHHHHHTTTS-HHHHHHHHHHHHHHHHHHHHHHHTS---

Radius of gyration: 21.62 Å; chains: 1; bounding box: 36×32×82 Å

Foldseek 3Di:
DDDDDDDDPPPVPPPCVVVDDDPCPPVDPDQPLVVLVVVLVVVCVVCVPVDDPVVVVVSVVVNVVSNVVSVVVVVPVPPD

pLDDT: mean 71.56, std 19.09, range [35.72, 94.38]